Protein 3ADM (pdb70)

Sequence (154 aa):
PPGPPGPPGPPGSGPPGPPGPPGPPGPPGPPGPPGPPGSSGPPGPPGPPGPPGPGPPGPPGPPGSGPPGPPGPPGPPGPPGPPGPPGPPGSGPPGPPGPPGPPPPGGPPPPGGPPPPGGPPPPGGSSGGPPPPGGPPPPGGPPPPGGPPPGPPGPPGPPGPPGSGPPGPPGPPGPPG

Radius of gyration: 23.4 Å; Cα contacts (8 Å, |Δi|>4): 693; chains: 6; bounding box: 18×17×77 Å

Structure (mmCIF, N/CA/C/O backbone):
data_3ADM
#
_entry.id   3ADM
#
_cell.length_a   26.520
_cell.length_b   26.102
_cell.length_c   79.666
_cell.angle_alpha   90.00
_cell.angle_beta   91.57
_cell.angle_gamma   90.00
#
_symmetry.space_group_name_H-M   'P 1 21 1'
#
loop_
_entity.id
_entity.type
_entity.pdbx_description
1 polymer 'collagen-like peptide'
2 water water
#
loop_
_atom_site.group_PDB
_atom_site.id
_atom_site.type_symbol
_atom_site.label_atom_id
_atom_site.label_alt_id
_atom_site.label_comp_id
_atom_site.label_asym_id
_atom_site.label_entity_id
_atom_site.label_seq_id
_atom_site.pdbx_PDB_ins_code
_atom_site.Cartn_x
_atom_site.Cartn_y
_atom_site.Cartn_z
_atom_site.occupancy
_atom_site.B_iso_or_equi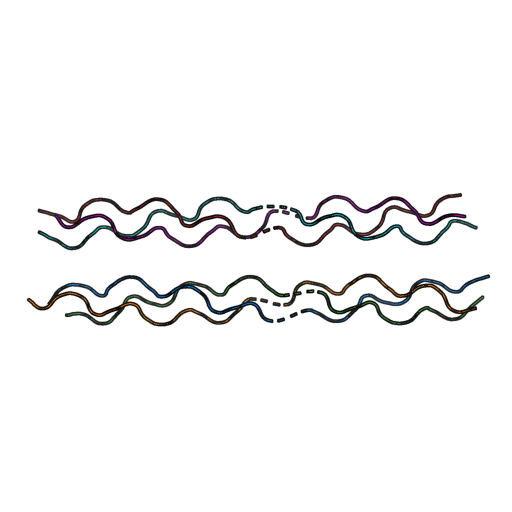v
_atom_site.auth_seq_id
_atom_site.auth_comp_id
_atom_site.auth_asym_id
_atom_site.auth_atom_id
_atom_site.pdbx_PDB_model_num
ATOM 1 N N . PRO A 1 1 ? 3.069 2.269 -37.532 1.00 45.60 1 PRO A N 1
ATOM 2 C CA . PRO A 1 1 ? 3.988 2.650 -36.447 1.00 44.31 1 PRO A CA 1
ATOM 3 C C . PRO A 1 1 ? 3.746 1.828 -35.194 1.00 38.99 1 PRO A C 1
ATOM 4 O O . PRO A 1 1 ? 2.578 1.409 -35.069 1.00 44.26 1 PRO A O 1
ATOM 8 N N . PRO A 1 2 ? 4.679 1.563 -34.283 1.00 33.16 2 PRO A N 1
ATOM 9 C CA . PRO A 1 2 ? 4.222 0.910 -33.032 1.00 28.69 2 PRO A CA 1
ATOM 10 C C . PRO A 1 2 ? 3.183 1.806 -32.357 1.00 24.26 2 PRO A C 1
ATOM 11 O O . PRO A 1 2 ? 3.215 3.030 -32.488 1.00 26.34 2 PRO A O 1
ATOM 15 N N . GLY A 1 3 ? 2.280 1.100 -31.665 1.00 20.53 3 GLY A N 1
ATOM 16 C CA . GLY A 1 3 ? 1.219 1.833 -30.986 1.00 17.75 3 GLY A CA 1
ATOM 17 C C . GLY A 1 3 ? 1.770 2.570 -29.801 1.00 15.03 3 GLY A C 1
ATOM 18 O O . GLY A 1 3 ? 2.952 2.505 -29.471 1.00 17.11 3 GLY A O 1
ATOM 19 N N . PRO A 1 4 ? 0.904 3.267 -29.124 1.00 14.96 4 PRO A N 1
ATOM 20 C CA . PRO A 1 4 ? 1.397 4.003 -27.950 1.00 14.56 4 PRO A CA 1
ATOM 21 C C . PRO A 1 4 ? 1.644 3.066 -26.798 1.00 12.09 4 PRO A C 1
ATOM 22 O O . PRO A 1 4 ? 1.184 1.937 -26.714 1.00 12.02 4 PRO A O 1
ATOM 26 N N . PRO A 1 5 ? 2.346 3.565 -25.811 1.00 11.98 5 PRO A N 1
ATOM 27 C CA . PRO A 1 5 ? 2.519 2.773 -24.584 1.00 10.59 5 PRO A CA 1
ATOM 28 C C . PRO A 1 5 ? 1.193 2.435 -23.969 1.00 8.65 5 PRO A C 1
ATOM 29 O O . PRO A 1 5 ? 0.188 3.148 -24.020 1.00 10.00 5 PRO A O 1
ATOM 33 N N . GLY A 1 6 ? 1.189 1.297 -23.283 1.00 9.68 6 GLY A N 1
ATOM 34 C CA . GLY A 1 6 ? 0.064 0.919 -22.472 1.00 10.32 6 GLY A CA 1
ATOM 35 C C . GLY A 1 6 ? -0.183 1.813 -21.274 1.00 10.00 6 GLY A C 1
ATOM 36 O O . GLY A 1 6 ? 0.607 2.690 -20.971 1.00 9.26 6 GLY A O 1
ATOM 37 N N . PRO A 1 7 ? -1.305 1.582 -20.595 1.00 10.93 7 PRO A N 1
ATOM 38 C CA . PRO A 1 7 ? -1.624 2.342 -19.391 1.00 12.64 7 PRO A CA 1
ATOM 39 C C . PRO A 1 7 ? -0.697 1.986 -18.228 1.00 12.37 7 PRO A C 1
ATOM 40 O O . PRO A 1 7 ? -0.085 0.921 -18.246 1.00 10.58 7 PRO A O 1
ATOM 44 N N . PRO A 1 8 ? -0.685 2.844 -17.218 1.00 14.26 8 PRO A N 1
ATOM 45 C CA . PRO A 1 8 ? 0.040 2.447 -16.014 1.00 12.44 8 PRO A CA 1
ATOM 46 C C . PRO A 1 8 ? -0.534 1.176 -15.404 1.00 11.74 8 PRO A C 1
ATOM 47 O O . PRO A 1 8 ? -1.715 0.838 -15.573 1.00 13.90 8 PRO A O 1
ATOM 51 N N . GLY A 1 9 ? 0.317 0.447 -14.711 1.00 10.79 9 GLY A N 1
ATOM 52 C CA . GLY A 1 9 ? -0.037 -0.750 -14.005 1.00 10.34 9 GLY A CA 1
ATOM 53 C C . GLY A 1 9 ? -0.937 -0.454 -12.818 1.00 9.65 9 GLY A C 1
ATOM 54 O O . GLY A 1 9 ? -1.201 0.676 -12.435 1.00 11.35 9 GLY A O 1
ATOM 55 N N . PRO A 1 10 ? -1.310 -1.524 -12.142 1.00 10.06 10 PRO A N 1
ATOM 56 C CA . PRO A 1 10 ? -2.143 -1.390 -10.955 1.00 10.63 10 PRO A CA 1
ATOM 57 C C . PRO A 1 10 ? -1.339 -0.919 -9.759 1.00 9.94 10 PRO A C 1
ATOM 58 O O . PRO A 1 10 ? -0.108 -0.995 -9.698 1.00 9.37 10 PRO A O 1
ATOM 62 N N . PRO A 1 11 ? -2.031 -0.418 -8.757 1.00 9.92 11 PRO A N 1
ATOM 63 C CA . PRO A 1 11 ? -1.389 -0.059 -7.487 1.00 10.09 11 PRO A CA 1
ATOM 64 C C . PRO A 1 11 ? -0.647 -1.245 -6.903 1.00 8.17 11 PRO A C 1
ATOM 65 O O . PRO A 1 11 ? -1.055 -2.387 -7.046 1.00 10.07 11 PRO A O 1
ATOM 69 N N . GLY A 1 12 ? 0.486 -0.976 -6.268 1.00 8.01 12 GLY A N 1
ATOM 70 C CA . GLY A 1 12 ? 1.242 -2.054 -5.610 1.00 8.53 12 GLY A CA 1
ATOM 71 C C . GLY A 1 12 ? 0.578 -2.618 -4.366 1.00 8.25 12 GLY A C 1
ATOM 72 O O . GLY A 1 12 ? -0.505 -2.168 -3.986 1.00 8.96 12 GLY A O 1
ATOM 81 N N . SER A 1 14 ? -0.234 -3.524 -0.386 1.00 9.30 14 SER A N 1
ATOM 82 C CA . SER A 1 14 ? -0.232 -2.745 0.840 1.00 9.91 14 SER A CA 1
ATOM 83 C C . SER A 1 14 ? 1.130 -2.886 1.523 1.00 9.32 14 SER A C 1
ATOM 84 O O . SER A 1 14 ? 1.820 -3.901 1.426 1.00 9.74 14 SER A O 1
ATOM 87 N N . GLY A 1 15 ? 1.495 -1.812 2.208 1.00 9.39 15 GLY A N 1
ATOM 88 C CA . GLY A 1 15 ? 2.719 -1.852 2.983 1.00 8.23 15 GLY A CA 1
ATOM 89 C C . GLY A 1 15 ? 2.623 -2.734 4.200 1.00 8.35 15 GLY A C 1
ATOM 90 O O . GLY A 1 15 ? 1.590 -3.308 4.535 1.00 8.92 15 GLY A O 1
ATOM 91 N N . PRO A 1 16 ? 3.777 -2.880 4.841 1.00 8.71 16 PRO A N 1
ATOM 92 C CA . PRO A 1 16 ? 3.889 -3.746 6.022 1.00 9.74 16 PRO A CA 1
ATOM 93 C C . PRO A 1 16 ? 3.312 -3.082 7.270 1.00 7.96 16 PRO A C 1
ATOM 94 O O . PRO A 1 16 ? 3.068 -1.855 7.311 1.00 8.80 16 PRO A O 1
ATOM 98 N N . PRO A 1 17 ? 3.025 -3.865 8.310 1.00 8.72 17 PRO A N 1
ATOM 99 C CA . PRO A 1 17 ? 2.568 -3.289 9.574 1.00 8.93 17 PRO A CA 1
ATOM 100 C C . PRO A 1 17 ? 3.563 -2.273 10.110 1.00 7.95 17 PRO A C 1
ATOM 101 O O . PRO A 1 17 ? 4.783 -2.354 9.973 1.00 8.58 17 PRO A O 1
ATOM 105 N N . GLY A 1 18 ? 2.991 -1.307 10.821 1.00 8.66 18 GLY A N 1
ATOM 106 C CA . GLY A 1 18 ? 3.764 -0.367 11.599 1.00 9.04 18 GLY A CA 1
ATOM 107 C C . GLY A 1 18 ? 4.434 -1.014 12.798 1.00 9.22 18 GLY A C 1
ATOM 108 O O . GLY A 1 18 ? 4.124 -2.129 13.125 1.00 8.66 18 GLY A O 1
ATOM 109 N N . PRO A 1 19 ? 5.291 -0.240 13.446 1.00 8.96 19 PRO A N 1
ATOM 110 C CA . PRO A 1 19 ? 5.984 -0.762 14.633 1.00 9.29 19 PRO A CA 1
ATOM 111 C C . PRO A 1 19 ? 5.042 -0.807 15.811 1.00 9.45 19 PRO A C 1
ATOM 112 O O . PRO A 1 19 ? 3.998 -0.148 15.823 1.00 9.17 19 PRO A O 1
ATOM 116 N N . PRO A 1 20 ? 5.376 -1.563 16.831 1.00 10.48 20 PRO A N 1
ATOM 117 C CA . PRO A 1 20 ? 4.567 -1.564 18.062 1.00 10.26 20 PRO A CA 1
ATOM 118 C C . PRO A 1 20 ? 4.564 -0.179 18.665 1.00 9.14 20 PRO A C 1
ATOM 119 O O . PRO A 1 20 ? 5.478 0.632 18.532 1.00 10.10 20 PRO A O 1
ATOM 123 N N . GLY A 1 21 ? 3.515 0.066 19.436 1.00 9.13 21 GLY A N 1
ATOM 124 C CA . GLY A 1 21 ? 3.477 1.239 20.286 1.00 9.24 21 GLY A CA 1
ATOM 125 C C . GLY A 1 21 ? 4.444 1.142 21.454 1.00 9.21 21 GLY A C 1
ATOM 126 O O . GLY A 1 21 ? 4.991 0.092 21.715 1.00 9.89 21 GLY A O 1
ATOM 127 N N . PRO A 1 22 ? 4.568 2.265 22.179 1.00 12.16 22 PRO A N 1
ATOM 128 C CA . PRO A 1 22 ? 5.444 2.300 23.357 1.00 12.86 22 PRO A CA 1
ATOM 129 C C . PRO A 1 22 ? 4.805 1.622 24.553 1.00 10.61 22 PRO A C 1
ATOM 130 O O . PRO A 1 22 ? 3.612 1.270 24.518 1.00 10.70 22 PRO A O 1
ATOM 134 N N . PRO A 1 23 ? 5.572 1.409 25.619 1.00 12.24 23 PRO A N 1
ATOM 135 C CA . PRO A 1 23 ? 4.968 0.790 26.790 1.00 12.62 23 PRO A CA 1
ATOM 136 C C . PRO A 1 23 ? 3.853 1.625 27.392 1.00 11.53 23 PRO A C 1
ATOM 137 O O . PRO A 1 23 ? 3.821 2.846 27.301 1.00 15.67 23 PRO A O 1
ATOM 141 N N . GLY A 1 24 ? 2.895 0.929 28.025 1.00 11.94 24 GLY A N 1
ATOM 142 C CA . GLY A 1 24 ? 1.836 1.574 28.795 1.00 13.47 24 GLY A CA 1
ATOM 143 C C . GLY A 1 24 ? 2.421 2.263 29.986 1.00 16.58 24 GLY A C 1
ATOM 144 O O . GLY A 1 24 ? 3.571 2.107 30.365 1.00 15.19 24 GLY A O 1
ATOM 145 N N . PRO A 1 25 ? 1.582 3.049 30.659 1.00 21.03 25 PRO A N 1
ATOM 146 C CA . PRO A 1 25 ? 2.044 3.727 31.864 1.00 22.98 25 PRO A CA 1
ATOM 147 C C . PRO A 1 25 ? 2.198 2.784 33.056 1.00 21.13 25 PRO A C 1
ATOM 148 O O . PRO A 1 25 ? 1.531 1.757 33.087 1.00 18.77 25 PRO A O 1
ATOM 152 N N . PRO A 1 26 ? 3.043 3.124 34.018 1.00 25.65 26 PRO A N 1
ATOM 153 C CA . PRO A 1 26 ? 3.218 2.300 35.219 1.00 23.61 26 PRO A CA 1
ATOM 154 C C . PRO A 1 26 ? 1.968 2.087 36.055 1.00 26.06 26 PRO A C 1
ATOM 155 O O . PRO A 1 26 ? 1.082 2.927 36.002 1.00 30.58 26 PRO A O 1
ATOM 159 N N . GLY A 1 27 ? 1.933 0.973 36.784 1.00 29.29 27 GLY A N 1
ATOM 160 C CA . GLY A 1 27 ? 0.903 0.735 37.787 1.00 33.66 27 GLY A CA 1
ATOM 161 C C . GLY A 1 27 ? 1.248 1.515 39.054 1.00 40.74 27 GLY A C 1
ATOM 162 O O . GLY A 1 27 ? 2.119 2.396 38.977 1.00 53.95 27 GLY A O 1
ATOM 164 N N . PRO B 1 1 ? 2.563 -2.823 -34.952 1.00 27.73 1 PRO B N 1
ATOM 165 C CA . PRO B 1 1 ? 2.716 -3.581 -33.720 1.00 26.64 1 PRO B CA 1
ATOM 166 C C . PRO B 1 1 ? 2.243 -2.831 -32.486 1.00 21.66 1 PRO B C 1
ATOM 167 O O . PRO B 1 1 ? 2.220 -1.587 -32.443 1.00 22.27 1 PRO B O 1
ATOM 171 N N . PRO B 1 2 ? 1.849 -3.573 -31.448 1.00 27.13 2 PRO B N 1
ATOM 172 C CA . PRO B 1 2 ? 1.596 -2.966 -30.155 1.00 21.70 2 PRO B CA 1
ATOM 173 C C . PRO B 1 2 ? 2.790 -2.182 -29.604 1.00 17.33 2 PRO B C 1
ATOM 174 O O . PRO B 1 2 ? 3.980 -2.433 -29.797 1.00 20.70 2 PRO B O 1
ATOM 178 N N . GLY B 1 3 ? 2.381 -1.136 -28.887 1.00 15.88 3 GLY B N 1
ATOM 179 C CA . GLY B 1 3 ? 3.282 -0.260 -28.183 1.00 14.39 3 GLY B CA 1
ATOM 180 C C . GLY B 1 3 ? 3.924 -0.998 -27.037 1.00 13.48 3 GLY B C 1
ATOM 181 O O . GLY B 1 3 ? 3.619 -2.147 -26.691 1.00 14.66 3 GLY B O 1
ATOM 182 N N . PRO B 1 4 ? 4.861 -0.300 -26.391 1.00 11.95 4 PRO B N 1
ATOM 183 C CA . PRO B 1 4 ? 5.500 -0.922 -25.218 1.00 11.44 4 PRO B CA 1
ATOM 184 C C . PRO B 1 4 ? 4.558 -1.003 -24.028 1.00 10.75 4 PRO B C 1
ATOM 185 O O . PRO B 1 4 ? 3.526 -0.311 -23.976 1.00 10.51 4 PRO B O 1
ATOM 189 N N . PRO B 1 5 ? 4.863 -1.794 -23.000 1.00 12.27 5 PRO B N 1
ATOM 190 C CA . PRO B 1 5 ? 4.063 -1.780 -21.767 1.00 11.09 5 PRO B CA 1
ATOM 191 C C . PRO B 1 5 ? 4.089 -0.377 -21.152 1.00 9.21 5 PRO B C 1
ATOM 192 O O . PRO B 1 5 ? 5.004 0.402 -21.303 1.00 10.43 5 PRO B O 1
ATOM 196 N N . GLY B 1 6 ? 3.000 -0.049 -20.415 1.00 10.35 6 GLY B N 1
ATOM 197 C CA . GLY B 1 6 ? 2.961 1.126 -19.623 1.00 10.26 6 GLY B CA 1
ATOM 198 C C . GLY B 1 6 ? 3.939 1.068 -18.462 1.00 9.06 6 GLY B C 1
ATOM 199 O O . GLY B 1 6 ? 4.571 0.081 -18.171 1.00 8.87 6 GLY B O 1
ATOM 200 N N . PRO B 1 7 ? 4.050 2.180 -17.736 1.00 10.46 7 PRO B N 1
ATOM 201 C CA . PRO B 1 7 ? 4.935 2.266 -16.559 1.00 11.05 7 PRO B CA 1
ATOM 202 C C . PRO B 1 7 ? 4.260 1.588 -15.381 1.00 9.22 7 PRO B C 1
ATOM 203 O O . PRO B 1 7 ? 3.081 1.235 -15.390 1.00 9.78 7 PRO B O 1
ATOM 207 N N . PRO B 1 8 ? 5.030 1.410 -14.320 1.00 10.55 8 PRO B N 1
ATOM 208 C CA . PRO B 1 8 ? 4.487 0.816 -13.080 1.00 9.78 8 PRO B CA 1
ATOM 209 C C . PRO B 1 8 ? 3.355 1.647 -12.494 1.00 10.11 8 PRO B C 1
ATOM 210 O O . PRO B 1 8 ? 3.286 2.839 -12.669 1.00 12.42 8 PRO B O 1
ATOM 214 N N . GLY B 1 9 ? 2.459 0.927 -11.824 1.00 9.62 9 GLY B N 1
ATOM 215 C CA . GLY B 1 9 ? 1.397 1.606 -11.121 1.00 9.70 9 GLY B CA 1
ATOM 216 C C . GLY B 1 9 ? 1.911 2.410 -9.942 1.00 9.76 9 GLY B C 1
ATOM 217 O O . GLY B 1 9 ? 3.114 2.402 -9.646 1.00 9.76 9 GLY B O 1
ATOM 218 N N . PRO B 1 10 ? 0.999 3.107 -9.254 1.00 10.12 10 PRO B N 1
ATOM 219 C CA . PRO B 1 10 ? 1.410 3.857 -8.078 1.00 10.61 10 PRO B CA 1
ATOM 220 C C . PRO B 1 10 ? 1.709 2.947 -6.891 1.00 9.33 10 PRO B C 1
ATOM 221 O O . PRO B 1 10 ? 1.364 1.772 -6.872 1.00 9.20 10 PRO B O 1
ATOM 225 N N . PRO B 1 11 ? 2.363 3.487 -5.882 1.00 10.54 11 PRO B N 1
ATOM 226 C CA . PRO B 1 11 ? 2.534 2.685 -4.656 1.00 10.33 11 PRO B CA 1
ATOM 227 C C . PRO B 1 11 ? 1.215 2.280 -4.061 1.00 9.20 11 PRO B C 1
ATOM 228 O O . PRO B 1 11 ? 0.202 2.954 -4.164 1.00 9.85 11 PRO B O 1
ATOM 232 N N . GLY B 1 12 ? 1.255 1.139 -3.401 1.00 9.15 12 GLY B N 1
ATOM 233 C CA . GLY B 1 12 ? 0.066 0.623 -2.753 1.00 9.30 12 GLY B CA 1
ATOM 234 C C . GLY B 1 12 ? -0.321 1.381 -1.505 1.00 8.76 12 GLY B C 1
ATOM 235 O O . GLY B 1 12 ? 0.347 2.329 -1.081 1.00 10.22 12 GLY B O 1
ATOM 244 N N A SER B 1 14 ? -0.904 2.313 2.431 0.48 12.11 14 SER B N 1
ATOM 245 N N B SER B 1 14 ? -0.828 2.318 2.416 0.52 12.11 14 SER B N 1
ATOM 246 C CA A SER B 1 14 ? -0.058 2.177 3.619 0.48 12.29 14 SER B CA 1
ATOM 247 C CA B SER B 1 14 ? -0.133 2.084 3.680 0.52 12.29 14 SER B CA 1
ATOM 248 C C A SER B 1 14 ? -0.441 0.915 4.381 0.48 11.64 14 SER B C 1
ATOM 249 C C B SER B 1 14 ? -0.541 0.795 4.373 0.52 11.64 14 SER B C 1
ATOM 250 O O A SER B 1 14 ? -1.608 0.494 4.309 0.48 12.96 14 SER B O 1
ATOM 251 O O B SER B 1 14 ? -1.694 0.348 4.239 0.52 12.96 14 SER B O 1
ATOM 256 N N . GLY B 1 15 ? 0.514 0.303 5.078 1.00 11.48 15 GLY B N 1
ATOM 257 C CA . GLY B 1 15 ? 0.185 -0.884 5.843 1.00 10.86 15 GLY B CA 1
ATOM 258 C C . GLY B 1 15 ? -0.689 -0.633 7.066 1.00 9.70 15 GLY B C 1
ATOM 259 O O . GLY B 1 15 ? -0.995 0.493 7.415 1.00 10.41 15 GLY B O 1
ATOM 260 N N . PRO B 1 16 ? -1.045 -1.711 7.747 1.00 9.61 16 PRO B N 1
ATOM 261 C CA . PRO B 1 16 ? -1.865 -1.610 8.954 1.00 10.11 16 PRO B CA 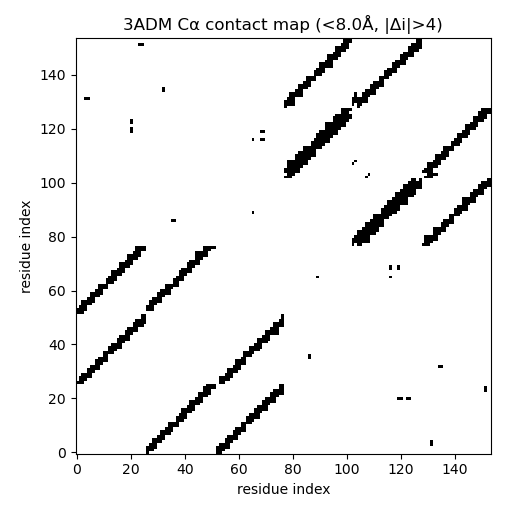1
ATOM 262 C C . PRO B 1 16 ? -1.097 -1.073 10.138 1.00 8.40 16 PRO B C 1
ATOM 263 O O . PRO B 1 16 ? 0.135 -1.117 10.123 1.00 8.57 16 PRO B O 1
ATOM 267 N N . PRO B 1 17 ? -1.796 -0.537 11.107 1.00 9.17 17 PRO B N 1
ATOM 268 C CA . PRO B 1 17 ? -1.117 -0.105 12.329 1.00 9.18 17 PRO B CA 1
ATOM 269 C C . PRO B 1 17 ? -0.386 -1.245 13.024 1.00 8.59 17 PRO B C 1
ATOM 270 O O . PRO B 1 17 ? -0.823 -2.391 12.916 1.00 9.54 17 PRO B O 1
ATOM 274 N N . GLY B 1 18 ? 0.733 -0.924 13.677 1.00 8.43 18 GLY B N 1
ATOM 275 C CA . GLY B 1 18 ? 1.393 -1.860 14.538 1.00 8.92 18 GLY B CA 1
ATOM 276 C C . GLY B 1 18 ? 0.521 -2.292 15.728 1.00 8.15 18 GLY B C 1
ATOM 277 O O . GLY B 1 18 ? -0.527 -1.710 15.996 1.00 8.74 18 GLY B O 1
ATOM 278 N N . PRO B 1 19 ? 0.986 -3.293 16.458 1.00 9.18 19 PRO B N 1
ATOM 279 C CA . PRO B 1 19 ? 0.272 -3.742 17.654 1.00 9.36 19 PRO B CA 1
ATOM 280 C C . PRO B 1 19 ? 0.488 -2.825 18.850 1.00 8.34 19 PRO B C 1
ATOM 281 O O . PRO B 1 19 ? 1.448 -2.032 18.841 1.00 9.47 19 PRO B O 1
ATOM 285 N N . PRO B 1 20 ? -0.310 -2.928 19.881 1.00 10.38 20 PRO B N 1
ATOM 286 C CA . PRO B 1 20 ? -0.095 -2.205 21.116 1.00 9.41 20 PRO B CA 1
ATOM 287 C C . PRO B 1 20 ? 1.289 -2.532 21.655 1.00 10.04 20 PRO B C 1
ATOM 288 O O . PRO B 1 20 ? 1.841 -3.626 21.529 1.00 10.62 20 PRO B O 1
ATOM 292 N N . GLY B 1 21 ? 1.839 -1.543 22.367 1.00 9.13 21 GLY B N 1
ATOM 293 C CA . GLY B 1 21 ? 3.047 -1.727 23.114 1.00 9.82 21 GLY B CA 1
ATOM 294 C C . GLY B 1 21 ? 2.921 -2.698 24.276 1.00 10.05 21 GLY B C 1
ATOM 295 O O . GLY B 1 21 ? 1.842 -3.187 24.579 1.00 11.81 21 GLY B O 1
ATOM 296 N N . PRO B 1 22 ? 4.025 -2.950 24.954 1.00 12.01 22 PRO B N 1
ATOM 297 C CA . PRO B 1 22 ? 3.964 -3.812 26.143 1.00 13.01 22 PRO B CA 1
ATOM 298 C C . PRO B 1 22 ? 3.334 -3.097 27.319 1.00 12.61 22 PRO B C 1
ATOM 299 O O . PRO B 1 22 ? 3.204 -1.879 27.342 1.00 11.67 22 PRO B O 1
ATOM 303 N N . PRO B 1 23 ? 2.904 -3.877 28.321 1.00 16.77 23 PRO B N 1
ATOM 304 C CA . PRO B 1 23 ? 2.377 -3.271 29.557 1.00 15.01 23 PRO B CA 1
ATOM 305 C C . PRO B 1 23 ? 3.413 -2.365 30.213 1.00 14.43 23 PRO B C 1
ATOM 306 O O . PRO B 1 23 ? 4.618 -2.532 30.130 1.00 16.30 23 PRO B O 1
ATOM 310 N N . GLY B 1 24 ? 2.936 -1.351 30.898 1.00 14.11 24 GLY B N 1
ATOM 311 C CA . GLY B 1 24 ? 3.792 -0.603 31.807 1.00 18.19 24 GLY B CA 1
ATOM 312 C C . GLY B 1 24 ? 4.130 -1.505 32.989 1.00 19.44 24 GLY B C 1
ATOM 313 O O . GLY B 1 24 ? 3.543 -2.564 33.206 1.00 22.97 24 GLY B O 1
ATOM 314 N N . PRO B 1 25 ? 5.129 -1.076 33.773 1.00 26.08 25 PRO B N 1
ATOM 315 C CA . PRO B 1 25 ? 5.553 -1.870 34.905 1.00 29.78 25 PRO B CA 1
ATOM 316 C C . PRO B 1 25 ? 4.526 -1.891 36.029 1.00 29.69 25 PRO B C 1
ATOM 317 O O . PRO B 1 25 ? 3.793 -0.905 36.136 1.00 24.56 25 PRO B O 1
ATOM 321 N N . PRO B 1 26 ? 4.462 -2.918 36.861 1.00 33.97 26 PRO B N 1
ATOM 322 C CA . PRO B 1 26 ? 3.499 -2.857 37.968 1.00 34.58 26 PRO B CA 1
ATOM 323 C C . PRO B 1 26 ? 3.902 -1.776 38.968 1.00 39.10 26 PRO B C 1
ATOM 324 O O . PRO B 1 26 ? 5.050 -1.320 38.965 1.00 36.74 26 PRO B O 1
ATOM 328 N N . GLY B 1 27 ? 2.929 -1.391 39.799 1.00 41.41 27 GLY B N 1
ATOM 329 C CA . GLY B 1 27 ? 3.214 -0.430 40.843 1.00 45.68 27 GLY B CA 1
ATOM 330 C C . GLY B 1 27 ? 3.861 -1.126 42.031 1.00 48.68 27 GLY B C 1
ATOM 331 O O . GLY B 1 27 ? 4.297 -0.489 42.989 1.00 60.99 27 GLY B O 1
ATOM 332 N N . PRO C 1 2 ? -1.669 2.982 -37.423 1.00 43.25 2 PRO C N 1
ATOM 333 C CA . PRO C 1 2 ? -1.491 3.156 -35.980 1.00 38.83 2 PRO C CA 1
ATOM 334 C C . PRO C 1 2 ? -1.629 1.808 -35.287 1.00 32.65 2 PRO C C 1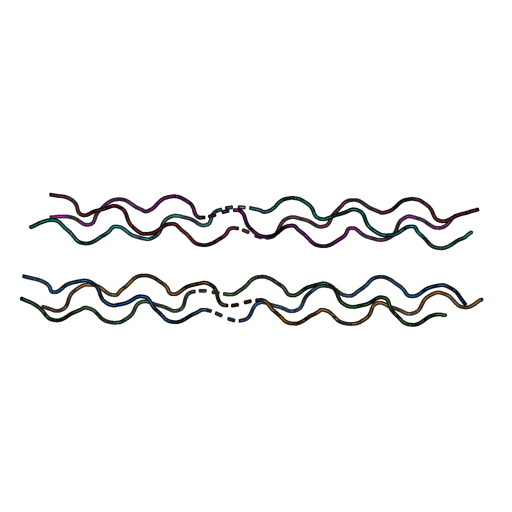
ATOM 335 O O . PRO C 1 2 ? -2.543 0.994 -35.435 1.00 43.82 2 PRO C O 1
ATOM 339 N N . GLY C 1 3 ? -0.618 1.532 -34.456 1.00 31.46 3 GLY C N 1
ATOM 340 C CA . GLY C 1 3 ? -0.536 0.241 -33.822 1.00 27.38 3 GLY C CA 1
ATOM 341 C C . GLY C 1 3 ? -1.408 0.219 -32.586 1.00 24.22 3 GLY C C 1
ATOM 342 O O . GLY C 1 3 ? -1.796 1.279 -32.097 1.00 27.13 3 GLY C O 1
ATOM 343 N N . PRO C 1 4 ? -1.672 -0.964 -32.056 1.00 25.91 4 PRO C N 1
ATOM 344 C CA . PRO C 1 4 ? -2.477 -1.024 -30.842 1.00 24.61 4 PRO C CA 1
ATOM 345 C C . PRO C 1 4 ? -1.668 -0.577 -29.633 1.00 18.41 4 PRO C C 1
ATOM 346 O O . PRO C 1 4 ? -0.439 -0.637 -29.658 1.00 18.71 4 PRO C O 1
ATOM 350 N N . PRO C 1 5 ? -2.370 -0.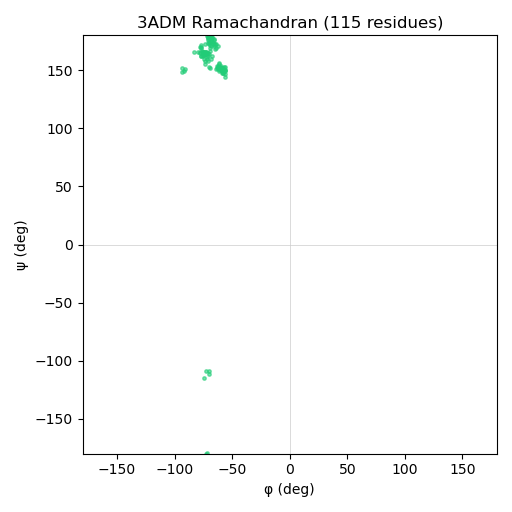188 -28.576 1.00 17.55 5 PRO C N 1
ATOM 351 C CA . PRO C 1 5 ? -1.637 0.173 -27.344 1.00 14.59 5 PRO C CA 1
ATOM 352 C C . PRO C 1 5 ? -0.909 -1.039 -26.785 1.00 11.76 5 PRO C C 1
ATOM 353 O O . PRO C 1 5 ? -1.297 -2.202 -26.955 1.00 13.81 5 PRO C O 1
ATOM 357 N N . GLY C 1 6 ? 0.192 -0.793 -26.100 1.00 10.77 6 GLY C N 1
ATOM 358 C CA . GLY C 1 6 ? 0.862 -1.771 -25.276 1.00 11.17 6 GLY C CA 1
ATOM 359 C C . GLY C 1 6 ? 0.033 -2.235 -24.098 1.00 11.94 6 GLY C C 1
ATOM 360 O O . GLY C 1 6 ? -1.026 -1.670 -23.841 1.00 11.16 6 GLY C O 1
ATOM 361 N N . PRO C 1 7 ? 0.483 -3.279 -23.429 1.00 11.27 7 PRO C N 1
ATOM 362 C CA . PRO C 1 7 ? -0.259 -3.765 -22.266 1.00 11.59 7 PRO C CA 1
ATOM 363 C C . PRO C 1 7 ? -0.053 -2.864 -21.066 1.00 9.88 7 PRO C C 1
ATOM 364 O O . PRO C 1 7 ? 0.872 -2.054 -21.051 1.00 10.38 7 PRO C O 1
ATOM 368 N N . PRO C 1 8 ? -0.887 -3.019 -20.053 1.00 11.02 8 PRO C N 1
ATOM 369 C CA . PRO C 1 8 ? -0.679 -2.254 -18.794 1.00 10.48 8 PRO C CA 1
ATOM 370 C C . PRO C 1 8 ? 0.692 -2.571 -18.243 1.00 9.17 8 PRO C C 1
ATOM 371 O O . PRO C 1 8 ? 1.239 -3.658 -18.365 1.00 10.56 8 PRO C O 1
ATOM 375 N N . GLY C 1 9 ? 1.198 -1.579 -17.526 1.00 9.89 9 GLY C N 1
ATOM 376 C CA . GLY C 1 9 ? 2.446 -1.739 -16.833 1.00 8.82 9 GLY C CA 1
ATOM 377 C C . GLY C 1 9 ? 2.362 -2.662 -15.636 1.00 8.94 9 GLY C C 1
ATOM 378 O O . GLY C 1 9 ? 1.330 -3.191 -15.307 1.00 10.26 9 GLY C O 1
ATOM 379 N N . PRO C 1 10 ? 3.523 -2.863 -15.008 1.00 9.03 10 PRO C N 1
ATOM 380 C CA . PRO C 1 10 ? 3.573 -3.756 -13.873 1.00 10.30 10 PRO C CA 1
ATOM 381 C C . PRO C 1 10 ? 2.992 -3.136 -12.607 1.00 9.30 10 PRO C C 1
ATOM 382 O O . PRO C 1 10 ? 2.797 -1.904 -12.554 1.00 9.57 10 PRO C O 1
ATOM 386 N N . PRO C 1 11 ? 2.728 -3.937 -11.583 1.00 10.49 11 PRO C N 1
ATOM 387 C CA . PRO C 1 11 ? 2.296 -3.369 -10.301 1.00 9.88 11 PRO C CA 1
ATOM 388 C C . PRO C 1 11 ? 3.342 -2.380 -9.772 1.00 8.61 11 PRO C C 1
ATOM 389 O O . PRO C 1 11 ? 4.547 -2.503 -9.945 1.00 9.65 11 PRO C O 1
ATOM 393 N N . GLY C 1 12 ? 2.809 -1.365 -9.073 1.00 9.29 12 GLY C N 1
ATOM 394 C CA . GLY C 1 12 ? 3.669 -0.401 -8.412 1.00 9.55 12 GLY C CA 1
ATOM 395 C C . GLY C 1 12 ? 4.360 -0.970 -7.172 1.00 7.90 12 GLY C C 1
ATOM 396 O O . GLY C 1 12 ? 4.173 -2.096 -6.804 1.00 9.58 12 GLY C O 1
ATOM 405 N N . SER C 1 14 ? 5.228 -1.570 -3.216 1.00 8.79 14 SER C N 1
ATOM 406 C CA . SER C 1 14 ? 4.461 -1.674 -1.973 1.00 8.82 14 SER C CA 1
ATOM 407 C C . SER C 1 14 ? 4.334 -0.308 -1.340 1.00 9.15 14 SER C C 1
ATOM 408 O O . SER C 1 14 ? 5.222 0.539 -1.450 1.00 9.89 14 SER C O 1
ATOM 411 N N . GLY C 1 15 ? 3.251 -0.112 -0.607 1.00 8.50 15 GLY C N 1
ATOM 412 C CA . GLY C 1 15 ? 3.079 1.105 0.152 1.00 9.66 15 GLY C CA 1
ATOM 413 C C . GLY C 1 15 ? 3.982 1.131 1.361 1.00 9.53 15 GLY C C 1
ATOM 414 O O . GLY C 1 15 ? 4.702 0.203 1.706 1.00 8.79 15 GLY C O 1
ATOM 415 N N . PRO C 1 16 ? 3.977 2.284 2.010 1.00 10.93 16 PRO C N 1
ATOM 416 C CA . PRO C 1 16 ? 4.823 2.509 3.175 1.00 10.91 16 PRO C CA 1
ATOM 417 C C . PRO C 1 16 ? 4.305 1.729 4.382 1.00 10.18 16 PRO C C 1
ATOM 418 O O . PRO C 1 16 ? 3.162 1.279 4.406 1.00 10.26 16 PRO C O 1
ATOM 422 N N . PRO C 1 17 ? 5.083 1.563 5.408 1.00 12.25 17 PRO C N 1
ATOM 423 C CA . PRO C 1 17 ? 4.606 0.931 6.654 1.00 11.92 17 PRO C CA 1
ATOM 424 C C . PRO C 1 17 ? 3.456 1.703 7.262 1.00 11.68 17 PRO C C 1
ATOM 425 O O . PRO C 1 17 ? 3.325 2.905 7.102 1.00 14.82 17 PRO C O 1
ATOM 429 N N . GLY C 1 18 ? 2.595 0.986 7.987 1.00 9.92 18 GLY C N 1
ATOM 430 C CA . GLY C 1 18 ? 1.556 1.619 8.755 1.00 10.77 18 GLY C CA 1
ATOM 431 C C . GLY C 1 18 ? 2.104 2.396 9.908 1.00 9.69 18 GLY C C 1
ATOM 432 O O . GLY C 1 18 ? 3.306 2.369 10.208 1.00 9.92 18 GLY C O 1
ATOM 433 N N . PRO C 1 19 ? 1.217 3.085 10.605 1.00 10.09 19 PRO C N 1
ATOM 434 C CA . PRO C 1 19 ? 1.579 3.890 11.773 1.00 11.04 19 PRO C CA 1
ATOM 435 C C . PRO C 1 19 ? 1.895 3.006 12.938 1.00 9.00 19 PRO C C 1
ATOM 436 O O . PRO C 1 19 ? 1.537 1.814 12.982 1.00 8.62 19 PRO C O 1
ATOM 440 N N . PRO C 1 20 ? 2.553 3.567 13.945 1.00 9.83 20 PRO C N 1
ATOM 441 C CA . PRO C 1 20 ? 2.818 2.798 15.169 1.00 10.01 20 PRO C CA 1
ATOM 442 C C . PRO C 1 20 ? 1.496 2.405 15.819 1.00 8.42 20 PRO C C 1
ATOM 443 O O . PRO C 1 20 ? 0.453 3.064 15.703 1.00 9.49 20 PRO C O 1
ATOM 447 N N . GLY C 1 21 ? 1.543 1.287 16.560 1.00 8.31 21 GLY C N 1
ATOM 448 C CA . GLY C 1 21 ? 0.470 0.902 17.407 1.00 8.94 21 GLY C CA 1
ATOM 449 C C . GLY C 1 21 ? 0.283 1.856 18.567 1.00 9.48 21 GLY C C 1
ATOM 450 O O . GLY C 1 21 ? 1.092 2.738 18.847 1.00 9.47 21 GLY C O 1
ATOM 451 N N . PRO C 1 22 ? -0.800 1.631 19.294 1.00 10.47 22 PRO C N 1
ATOM 452 C CA . PRO C 1 22 ? -1.079 2.439 20.487 1.00 11.99 22 PRO C CA 1
ATOM 453 C C . PRO C 1 22 ? -0.175 2.070 21.646 1.00 10.62 22 PRO C C 1
ATOM 454 O O . PRO C 1 22 ? 0.442 0.981 21.655 1.00 9.89 22 PRO C O 1
ATOM 458 N N . PRO C 1 23 ? -0.082 2.901 22.675 1.00 11.40 23 PRO C N 1
ATOM 459 C CA . PRO C 1 23 ? 0.629 2.496 23.900 1.00 12.09 23 PRO C CA 1
ATOM 460 C C . PRO C 1 23 ? -0.002 1.216 24.474 1.00 11.12 23 PRO C C 1
ATOM 461 O O . PRO C 1 23 ? -1.186 0.907 24.280 1.00 12.87 23 PRO C O 1
ATOM 465 N N . GLY C 1 24 ? 0.838 0.462 25.148 1.00 11.04 24 GLY C N 1
ATOM 466 C CA . GLY C 1 24 ? 0.322 -0.735 25.780 1.00 12.93 24 GLY C CA 1
ATOM 467 C C . GLY C 1 24 ? -0.542 -0.409 26.972 1.00 14.46 24 GLY C C 1
ATOM 468 O O . GLY C 1 24 ? -0.754 0.737 27.339 1.00 15.87 24 GLY C O 1
ATOM 469 N N . PRO C 1 25 ? -1.026 -1.490 27.603 1.00 16.42 25 PRO C N 1
ATOM 470 C CA . PRO C 1 25 ? -1.899 -1.365 28.759 1.00 19.30 25 PRO C CA 1
ATOM 471 C C . PRO C 1 25 ? -1.130 -0.872 29.979 1.00 18.74 25 PRO C C 1
ATOM 472 O O . PRO C 1 25 ? 0.073 -1.009 30.079 1.00 16.85 25 PRO C O 1
ATOM 476 N N . PRO C 1 26 ? -1.815 -0.287 30.948 1.00 23.30 26 PRO C N 1
ATOM 477 C CA . PRO C 1 26 ? -1.134 0.203 32.150 1.00 21.47 26 PRO C CA 1
ATOM 478 C C . PRO C 1 26 ? -0.655 -1.008 32.925 1.00 21.25 26 PRO C C 1
ATOM 479 O O . PRO C 1 26 ? -1.284 -2.063 32.838 1.00 21.91 26 PRO C O 1
ATOM 483 N N . GLY C 1 27 ? 0.411 -0.824 33.674 1.00 20.64 27 GLY C N 1
ATOM 484 C CA . GLY C 1 27 ? 0.785 -1.867 34.623 1.00 25.17 27 GLY C CA 1
ATOM 485 C C . GLY C 1 27 ? -0.341 -1.978 35.657 1.00 27.80 27 GLY C C 1
ATOM 486 O O . GLY C 1 27 ? -1.323 -1.221 35.634 1.00 42.61 27 GLY C O 1
ATOM 488 N N . PRO D 1 1 ? 12.646 12.202 -33.132 1.00 30.94 1 PRO D N 1
ATOM 489 C CA . PRO D 1 1 ? 13.594 12.528 -32.051 1.00 26.26 1 PRO D CA 1
ATOM 490 C C . PRO D 1 1 ? 13.309 11.710 -30.807 1.00 23.26 1 PRO D C 1
ATOM 491 O O . PRO D 1 1 ? 12.356 10.971 -30.787 1.00 19.21 1 PRO D O 1
ATOM 495 N N . PRO D 1 2 ? 14.121 11.844 -29.778 1.00 21.95 2 PRO D N 1
ATOM 496 C CA . PRO D 1 2 ? 13.810 11.129 -28.549 1.00 19.88 2 PRO D CA 1
ATOM 497 C C . PRO D 1 2 ? 12.445 11.553 -28.012 1.00 17.13 2 PRO D C 1
ATOM 498 O O . PRO D 1 2 ? 11.940 12.665 -28.133 1.00 20.37 2 PRO D O 1
ATOM 502 N N . GLY D 1 3 ? 11.849 10.576 -27.321 1.00 13.60 3 GLY D N 1
ATOM 503 C CA . GLY D 1 3 ? 10.628 10.858 -26.651 1.00 13.54 3 GLY D CA 1
ATOM 504 C C . GLY D 1 3 ? 10.754 11.743 -25.442 1.00 12.41 3 GLY D C 1
ATOM 505 O O . GLY D 1 3 ? 11.831 12.166 -25.029 1.00 14.23 3 GLY D O 1
ATOM 506 N N . PRO D 1 4 ? 9.639 12.042 -24.800 1.00 12.07 4 PRO D N 1
ATOM 507 C CA . PRO D 1 4 ? 9.664 12.889 -23.619 1.00 12.30 4 PRO D CA 1
ATOM 508 C C . PRO D 1 4 ? 10.214 12.177 -22.402 1.00 10.92 4 PRO D C 1
ATOM 509 O O . PRO D 1 4 ? 10.307 10.949 -22.352 1.00 9.97 4 PRO D O 1
ATOM 513 N N . PRO D 1 5 ? 10.592 12.921 -21.372 1.00 11.33 5 PRO D N 1
ATOM 514 C CA . PRO D 1 5 ? 11.045 12.285 -20.123 1.00 10.93 5 PRO D CA 1
ATOM 515 C C . PRO D 1 5 ? 9.977 11.375 -19.540 1.00 9.81 5 PRO D C 1
ATOM 516 O O . PRO D 1 5 ? 8.779 11.627 -19.689 1.00 11.81 5 PRO D O 1
ATOM 520 N N . GLY D 1 6 ? 10.414 10.310 -18.893 1.00 9.09 6 GLY D N 1
ATOM 521 C CA . GLY D 1 6 ? 9.468 9.477 -18.176 1.00 9.75 6 GLY D CA 1
ATOM 522 C C . GLY D 1 6 ? 8.859 10.165 -16.970 1.00 8.48 6 GLY D C 1
ATOM 523 O O . GLY D 1 6 ? 9.199 11.284 -16.611 1.00 9.57 6 GLY D O 1
ATOM 524 N N . PRO D 1 7 ? 7.965 9.429 -16.319 1.00 9.76 7 PRO D N 1
ATOM 525 C CA . PRO D 1 7 ? 7.291 9.979 -15.140 1.00 11.11 7 PRO D CA 1
ATOM 526 C C . PRO D 1 7 ? 8.242 10.073 -13.961 1.00 9.73 7 PRO D C 1
ATOM 527 O O . PRO D 1 7 ? 9.276 9.398 -13.948 1.00 9.51 7 PRO D O 1
ATOM 531 N N . PRO D 1 8 ? 7.942 10.874 -12.938 1.00 10.41 8 PRO D N 1
ATOM 532 C CA . PRO D 1 8 ? 8.758 10.865 -11.711 1.00 11.51 8 PRO D CA 1
ATOM 533 C C . PRO D 1 8 ? 8.742 9.479 -11.101 1.00 10.72 8 PRO D C 1
ATOM 534 O O . PRO D 1 8 ? 7.829 8.681 -11.259 1.00 11.67 8 PRO D O 1
ATOM 538 N N . GLY D 1 9 ? 9.840 9.177 -10.394 1.00 9.57 9 GLY D N 1
ATOM 539 C CA . GLY D 1 9 ? 9.948 7.922 -9.661 1.00 9.09 9 GLY D CA 1
ATOM 540 C C . GLY D 1 9 ? 8.994 7.943 -8.474 1.00 9.37 9 GLY D C 1
ATOM 541 O O . GLY D 1 9 ? 8.336 8.916 -8.142 1.00 9.20 9 GLY D O 1
ATOM 542 N N . PRO D 1 10 ? 8.918 6.790 -7.796 1.00 10.38 10 PRO D N 1
ATOM 543 C CA . PRO D 1 10 ? 8.050 6.706 -6.632 1.00 11.39 10 PRO D CA 1
ATOM 544 C C . PRO D 1 10 ? 8.671 7.380 -5.401 1.00 10.49 10 PRO D C 1
ATOM 545 O O . PRO D 1 10 ? 9.866 7.754 -5.401 1.00 9.99 10 PRO D O 1
ATOM 549 N N . PRO D 1 11 ? 7.892 7.498 -4.365 1.00 11.14 11 PRO D N 1
ATOM 550 C CA . PRO D 1 11 ? 8.468 8.096 -3.142 1.00 11.26 11 PRO D CA 1
ATOM 551 C C . PRO D 1 11 ? 9.615 7.251 -2.605 1.00 9.90 11 PRO D C 1
ATOM 552 O O . PRO D 1 11 ? 9.690 6.046 -2.767 1.00 12.74 11 PRO D O 1
ATOM 556 N N . GLY D 1 12 ? 10.524 7.918 -1.895 1.00 9.76 12 GLY D N 1
ATOM 557 C CA . GLY D 1 12 ? 11.641 7.249 -1.247 1.00 10.03 12 GLY D CA 1
ATOM 558 C C . GLY D 1 12 ? 11.239 6.484 -0.005 1.00 9.16 12 GLY D C 1
ATOM 559 O O . GLY D 1 12 ? 10.067 6.411 0.367 1.00 10.53 12 GLY D O 1
ATOM 568 N N . SER D 1 14 ? 10.956 5.382 3.911 1.00 10.50 14 SER D N 1
ATOM 569 C CA . SER D 1 14 ? 10.734 6.082 5.176 1.00 10.07 14 SER D CA 1
ATOM 570 C C . SER D 1 14 ? 12.013 6.495 5.848 1.00 9.99 14 SER D C 1
ATOM 571 O O . SER D 1 14 ? 13.026 5.826 5.790 1.00 11.74 14 SER D O 1
ATOM 574 N N . GLY D 1 15 ? 11.916 7.623 6.576 1.00 9.35 15 GLY D N 1
ATOM 575 C CA . GLY D 1 15 ? 12.996 8.072 7.428 1.00 8.69 15 GLY D CA 1
ATOM 576 C C . GLY D 1 15 ? 13.174 7.152 8.634 1.00 8.59 15 GLY D C 1
ATOM 577 O O . GLY D 1 15 ? 12.389 6.288 8.932 1.00 9.09 15 GLY D O 1
ATOM 578 N N . PRO D 1 16 ? 14.285 7.386 9.325 1.00 9.25 16 PRO D N 1
ATOM 579 C CA . PRO D 1 16 ? 14.575 6.607 10.519 1.00 10.30 16 PRO D CA 1
ATOM 580 C C . PRO D 1 16 ? 13.713 7.032 11.694 1.00 8.75 16 PRO D C 1
ATOM 581 O O . PRO D 1 16 ? 13.124 8.117 11.660 1.00 8.90 16 PRO D O 1
ATOM 585 N N . PRO D 1 17 ? 13.609 6.202 12.741 1.00 10.38 17 PRO D N 1
ATOM 586 C CA . PRO D 1 17 ? 12.917 6.619 13.954 1.00 10.07 17 PRO D CA 1
ATOM 587 C C . PRO D 1 17 ? 13.530 7.891 14.514 1.00 9.79 17 PRO D C 1
ATOM 588 O O . PRO D 1 17 ? 14.714 8.208 14.313 1.00 10.19 17 PRO D O 1
ATOM 592 N N . GLY D 1 18 ? 12.697 8.654 15.221 1.00 9.93 18 GLY D N 1
ATOM 593 C CA . GLY D 1 18 ? 13.125 9.869 15.857 1.00 9.35 18 GLY D CA 1
ATOM 594 C C . GLY D 1 18 ? 14.059 9.607 17.023 1.00 9.40 18 GLY D C 1
ATOM 595 O O . GLY D 1 18 ? 14.338 8.468 17.369 1.00 9.17 18 GLY D O 1
ATOM 596 N N . PRO D 1 19 ? 14.541 10.695 17.651 1.00 9.28 19 PRO D N 1
ATOM 597 C CA . PRO D 1 19 ? 15.435 10.565 18.784 1.00 9.82 19 PRO D CA 1
ATOM 598 C C . PRO D 1 19 ? 14.681 10.046 20.004 1.00 9.35 19 PRO D C 1
ATOM 599 O O . PRO D 1 19 ? 13.432 10.166 20.053 1.00 8.99 19 PRO D O 1
ATOM 603 N N . PRO D 1 20 ? 15.414 9.555 20.972 1.00 9.49 20 PRO D N 1
ATOM 604 C CA . PRO D 1 20 ? 14.734 9.159 22.223 1.00 9.40 20 PRO D CA 1
ATOM 605 C C . PRO D 1 20 ? 14.068 10.316 22.934 1.00 8.35 20 PRO D C 1
ATOM 606 O O . PRO D 1 20 ? 14.461 11.477 22.847 1.00 9.36 20 PRO D O 1
ATOM 610 N N . GLY D 1 21 ? 13.005 9.986 23.683 1.00 8.92 21 GLY D N 1
ATOM 611 C CA . GLY D 1 21 ? 12.356 10.948 24.555 1.00 9.87 21 GLY D CA 1
ATOM 612 C C . GLY D 1 21 ? 13.201 11.325 25.724 1.00 8.89 21 GLY D C 1
ATOM 613 O O . GLY D 1 21 ? 14.279 10.774 25.970 1.00 10.11 21 GLY D O 1
ATOM 614 N N . PRO D 1 22 ? 12.751 12.298 26.525 1.00 10.52 22 PRO D N 1
ATOM 615 C CA . PRO D 1 22 ? 13.482 12.771 27.691 1.00 11.20 22 PRO D CA 1
ATOM 616 C C . PRO D 1 22 ? 13.311 11.831 28.882 1.00 11.02 22 PRO D C 1
ATOM 617 O O . PRO D 1 22 ? 12.403 10.981 28.861 1.00 11.11 22 PRO D O 1
ATOM 621 N N . PRO D 1 23 ? 14.151 11.991 29.902 1.00 11.93 23 PRO D N 1
ATOM 622 C CA . PRO D 1 23 ? 13.955 11.173 31.114 1.00 12.40 23 PRO D CA 1
ATOM 623 C C . PRO D 1 23 ? 12.567 11.409 31.712 1.00 13.10 23 PRO D C 1
ATOM 624 O O . PRO D 1 23 ? 12.052 12.521 31.576 1.00 14.15 23 PRO D O 1
ATOM 628 N N . GLY D 1 24 ? 12.007 10.403 32.365 1.00 11.94 24 GLY D N 1
ATOM 629 C CA . GLY D 1 24 ? 10.812 10.563 33.136 1.00 15.37 24 GLY D CA 1
ATOM 630 C C . GLY D 1 24 ? 10.996 11.473 34.311 1.00 18.82 24 GLY D C 1
ATOM 631 O O . GLY D 1 24 ? 12.112 11.834 34.690 1.00 20.21 24 GLY D O 1
ATOM 632 N N . PRO D 1 25 ? 9.929 11.892 34.955 1.00 23.41 25 PRO D N 1
ATOM 633 C CA . PRO D 1 25 ? 10.093 12.744 36.149 1.00 25.28 25 PRO D CA 1
ATOM 634 C C . PRO D 1 25 ? 10.710 11.972 37.305 1.00 24.16 25 PRO D C 1
ATOM 635 O O . PRO D 1 25 ? 10.667 10.753 37.380 1.00 22.22 25 PRO D O 1
ATOM 639 N N . PRO D 1 26 ? 11.262 12.779 38.204 1.00 27.35 26 PRO D N 1
ATOM 640 C CA . PRO D 1 26 ? 11.859 12.291 39.432 1.00 32.54 26 PRO D CA 1
ATOM 641 C C . PRO D 1 26 ? 10.842 11.816 40.477 1.00 40.54 26 PRO D C 1
ATOM 642 O O . PRO D 1 26 ? 9.654 12.125 40.398 1.00 41.28 26 PRO D O 1
ATOM 646 N N B PRO E 1 1 ? 14.128 7.293 -30.397 0.50 20.16 1 PRO E N 1
ATOM 647 C CA B PRO E 1 1 ? 14.350 6.490 -29.205 0.50 16.99 1 PRO E CA 1
ATOM 648 C C B PRO E 1 1 ? 13.443 6.939 -28.069 0.50 13.89 1 PRO E C 1
ATOM 649 O O B PRO E 1 1 ? 12.910 8.065 -28.062 0.50 14.95 1 PRO E O 1
ATOM 653 N N B PRO E 1 2 ? 13.317 6.082 -27.072 0.50 14.66 2 PRO E N 1
ATOM 654 C CA B PRO E 1 2 ? 12.612 6.495 -25.864 0.50 14.37 2 PRO E CA 1
ATOM 655 C C B PRO E 1 2 ? 13.318 7.693 -25.250 0.50 13.57 2 PRO E C 1
ATOM 656 O O B PRO E 1 2 ? 14.511 7.907 -25.374 0.50 16.63 2 PRO E O 1
ATOM 660 N N A GLY E 1 3 ? 11.497 7.712 -32.905 0.55 24.31 3 GLY E N 1
ATOM 661 N N B GLY E 1 3 ? 12.517 8.473 -24.516 0.45 12.13 3 GLY E N 1
ATOM 662 C CA A GLY E 1 3 ? 12.816 7.962 -32.315 0.55 19.29 3 GLY E CA 1
ATOM 663 C CA B GLY E 1 3 ? 13.074 9.621 -23.839 0.45 12.65 3 GLY E CA 1
ATOM 664 C C A GLY E 1 3 ? 12.986 7.145 -31.046 0.55 17.20 3 GLY E C 1
ATOM 665 C C B GLY E 1 3 ? 13.906 9.220 -22.626 0.45 12.65 3 GLY E C 1
ATOM 666 O O A GLY E 1 3 ? 12.092 6.382 -30.686 0.55 17.57 3 GLY E O 1
ATOM 667 O O B GLY E 1 3 ? 14.066 8.061 -22.285 0.45 13.76 3 GLY E O 1
ATOM 668 N N A PRO E 1 4 ? 14.128 7.293 -30.397 0.50 20.16 4 PRO E N 1
ATOM 669 N N B PRO E 1 4 ? 14.430 10.239 -21.973 0.50 15.09 4 PRO E N 1
ATOM 670 C CA A PRO E 1 4 ? 14.350 6.490 -29.205 0.50 16.99 4 PRO E CA 1
ATOM 671 C CA B PRO E 1 4 ? 15.262 10.063 -20.808 0.50 15.34 4 PRO E CA 1
ATOM 672 C C A PRO E 1 4 ? 13.443 6.939 -28.069 0.50 13.89 4 PRO E C 1
ATOM 673 C C B PRO E 1 4 ? 14.412 9.671 -19.616 0.50 11.89 4 PRO E C 1
ATOM 674 O O A PRO E 1 4 ? 12.910 8.065 -28.062 0.50 14.95 4 PRO E O 1
ATOM 675 O O B PRO E 1 4 ? 13.197 9.820 -19.632 0.50 10.25 4 PRO E O 1
ATOM 682 N N A PRO E 1 5 ? 13.317 6.082 -27.072 0.50 14.66 5 PRO E N 1
ATOM 683 N N B PRO E 1 5 ? 15.073 9.179 -18.597 0.50 12.77 5 PRO E N 1
ATOM 684 C CA A PRO E 1 5 ? 12.612 6.495 -25.864 0.50 14.37 5 PRO E CA 1
ATOM 685 C CA B PRO E 1 5 ? 14.316 8.840 -17.372 0.50 10.66 5 PRO E CA 1
ATOM 686 C C A PRO E 1 5 ? 13.318 7.693 -25.250 0.50 13.57 5 PRO E C 1
ATOM 687 C C B PRO E 1 5 ? 13.659 10.081 -16.790 0.50 9.29 5 PRO E C 1
ATOM 688 O O A PRO E 1 5 ? 14.511 7.907 -25.374 0.50 16.63 5 PRO E O 1
ATOM 689 O O B PRO E 1 5 ? 14.069 11.217 -16.951 0.50 9.26 5 PRO E O 1
ATOM 696 N N A GLY E 1 6 ? 12.517 8.473 -24.516 0.50 12.13 6 GLY E N 1
ATOM 697 N N B GLY E 1 6 ? 12.583 9.862 -16.071 0.50 9.05 6 GLY E N 1
ATOM 698 C CA A GLY E 1 6 ? 13.074 9.621 -23.839 0.50 12.65 6 GLY E CA 1
ATOM 699 C CA B GLY E 1 6 ? 11.932 10.884 -15.276 0.50 7.99 6 GLY E CA 1
ATOM 700 C C A GLY E 1 6 ? 13.906 9.220 -22.626 0.50 12.65 6 GLY E C 1
ATOM 701 C C B GLY E 1 6 ? 12.800 11.291 -14.123 0.50 8.36 6 GLY E C 1
ATOM 702 O O A GLY E 1 6 ? 14.066 8.061 -22.285 0.50 13.76 6 GLY E O 1
ATOM 703 O O B GLY E 1 6 ? 13.832 10.688 -13.845 0.50 8.88 6 GLY E O 1
ATOM 704 N N A PRO E 1 7 ? 14.430 10.239 -21.973 0.50 15.09 7 PRO E N 1
ATOM 705 N N B PRO E 1 7 ? 12.391 12.347 -13.422 0.50 9.44 7 PRO E N 1
ATOM 706 C CA A PRO E 1 7 ? 15.262 10.063 -20.808 0.50 15.34 7 PRO E CA 1
ATOM 707 C CA B PRO E 1 7 ? 13.150 12.796 -12.241 0.50 9.73 7 PRO E CA 1
ATOM 708 C C A PRO E 1 7 ? 14.412 9.671 -19.616 0.50 11.89 7 PRO E C 1
ATOM 709 C C B PRO E 1 7 ? 12.927 11.851 -11.061 0.50 9.04 7 PRO E C 1
ATOM 710 O O A PRO E 1 7 ? 13.197 9.820 -19.632 0.50 10.25 7 PRO E O 1
ATOM 711 O O B PRO E 1 7 ? 11.963 11.081 -11.012 0.50 9.27 7 PRO E O 1
ATOM 718 N N A PRO E 1 8 ? 15.073 9.179 -18.597 0.50 12.77 8 PRO E N 1
ATOM 719 N N B PRO E 1 8 ? 13.796 11.955 -10.057 0.50 9.98 8 PRO E N 1
ATOM 720 C CA A PRO E 1 8 ? 14.316 8.840 -17.372 0.50 10.66 8 PRO E CA 1
ATOM 721 C CA B PRO E 1 8 ? 13.579 11.226 -8.806 0.50 9.33 8 PRO E CA 1
ATOM 722 C C A PRO E 1 8 ? 13.659 10.081 -16.790 0.50 9.29 8 PRO E C 1
ATOM 723 C C B PRO E 1 8 ? 12.246 11.579 -8.192 0.50 8.98 8 PRO E C 1
ATOM 724 O O A PRO E 1 8 ? 14.069 11.217 -16.951 0.50 9.26 8 PRO E O 1
ATOM 725 O O B PRO E 1 8 ? 11.706 12.700 -8.349 0.50 9.65 8 PRO E O 1
ATOM 732 N N A GLY E 1 9 ? 12.583 9.862 -16.071 0.50 9.05 9 GLY E N 1
ATOM 733 N N B GLY E 1 9 ? 11.664 10.606 -7.519 0.50 9.00 9 GLY E N 1
ATOM 734 C CA A GLY E 1 9 ? 11.932 10.884 -15.276 0.50 7.99 9 GLY E CA 1
ATOM 735 C CA B GLY E 1 9 ? 10.421 10.764 -6.829 0.50 9.76 9 GLY E CA 1
ATOM 736 C C A GLY E 1 9 ? 12.800 11.291 -14.123 0.50 8.36 9 GLY E C 1
ATOM 737 C C B GLY E 1 9 ? 10.464 11.673 -5.639 0.50 9.21 9 GLY E C 1
ATOM 738 O O A GLY E 1 9 ? 13.832 10.688 -13.845 0.50 8.88 9 GLY E O 1
ATOM 739 O O B GLY E 1 9 ? 11.491 12.234 -5.255 0.50 9.87 9 GLY E O 1
ATOM 740 N N A PRO E 1 10 ? 12.391 12.347 -13.422 0.50 9.44 10 PRO E N 1
ATOM 741 N N B PRO E 1 10 ? 9.293 11.793 -5.022 0.45 8.85 10 PRO E N 1
ATOM 742 C CA A PRO E 1 10 ? 13.150 12.796 -12.241 0.50 9.73 10 PRO E CA 1
ATOM 743 C CA B PRO E 1 10 ? 9.314 12.699 -3.865 0.45 9.82 10 PRO E CA 1
ATOM 744 C C A PRO E 1 10 ? 12.927 11.851 -11.061 0.50 9.04 10 PRO E C 1
ATOM 745 C C B PRO E 1 10 ? 9.936 11.999 -2.670 0.45 8.32 10 PRO E C 1
ATOM 746 O O A PRO E 1 10 ? 11.963 11.081 -11.012 0.50 9.27 10 PRO E O 1
ATOM 747 O O B PRO E 1 10 ? 10.167 10.790 -2.676 0.45 8.82 10 PRO E O 1
ATOM 754 N N A PRO E 1 11 ? 13.796 11.955 -10.057 0.50 9.98 11 PRO E N 1
ATOM 755 N N B PRO E 1 11 ? 10.222 12.748 -1.616 0.45 8.60 11 PRO E N 1
ATOM 756 C CA A PRO E 1 11 ? 13.579 11.226 -8.806 0.50 9.33 11 PRO E CA 1
ATOM 757 C CA B PRO E 1 11 ? 10.780 12.202 -0.386 0.45 9.15 11 PRO E CA 1
ATOM 758 C C A PRO E 1 11 ? 12.246 11.579 -8.192 0.50 8.98 11 PRO E C 1
ATOM 759 C C B PRO E 1 11 ? 9.813 11.187 0.227 0.45 7.27 11 PRO E C 1
ATOM 760 O O A PRO E 1 11 ? 11.706 12.700 -8.349 0.50 9.65 11 PRO E O 1
ATOM 761 O O B PRO E 1 11 ? 8.604 11.329 0.101 0.45 9.62 11 PRO E O 1
ATOM 768 N N A GLY E 1 12 ? 11.664 10.606 -7.519 0.50 9.00 12 GLY E N 1
ATOM 769 N N B GLY E 1 12 ? 10.396 10.197 0.874 0.45 7.91 12 GLY E N 1
ATOM 770 C CA A GLY E 1 12 ? 10.421 10.764 -6.829 0.50 9.76 12 GLY E CA 1
ATOM 771 C CA B GLY E 1 12 ? 9.597 9.208 1.577 0.45 9.20 12 GLY E CA 1
ATOM 772 C C A GLY E 1 12 ? 10.464 11.673 -5.639 0.50 9.21 12 GLY E C 1
ATOM 773 C C B GLY E 1 12 ? 8.983 9.795 2.832 0.45 8.89 12 GLY E C 1
ATOM 774 O O A GLY E 1 12 ? 11.491 12.234 -5.255 0.50 9.87 12 GLY E O 1
ATOM 775 O O B GLY E 1 12 ? 9.223 10.947 3.216 0.45 9.92 12 GLY E O 1
ATOM 792 N N A SER E 1 14 ? 10.297 12.828 -1.656 0.55 8.60 14 SER E N 1
ATOM 793 N N B SER E 1 14 ? 8.146 10.500 6.785 0.45 9.68 14 SER E N 1
ATOM 794 C CA A SER E 1 14 ? 10.821 12.321 -0.393 0.55 9.15 14 SER E CA 1
ATOM 795 C CA B SER E 1 14 ? 8.949 10.632 8.004 0.45 9.85 14 SER E CA 1
ATOM 796 C C A SER E 1 14 ? 9.845 11.334 0.231 0.55 7.27 14 SER E C 1
ATOM 797 C C B SER E 1 14 ? 8.963 9.295 8.732 0.45 9.04 14 SER E C 1
ATOM 798 O O A SER E 1 14 ? 8.631 11.445 0.126 0.55 9.62 14 SER E O 1
ATOM 799 O O B SER E 1 14 ? 8.061 8.482 8.647 0.45 9.64 14 SER E O 1
ATOM 804 N N A GLY E 1 15 ? 10.410 10.322 0.867 0.55 7.91 15 GLY E N 1
ATOM 805 N N B GLY E 1 15 ? 10.051 9.070 9.461 0.45 9.52 15 GLY E N 1
ATOM 806 C CA A GLY E 1 15 ? 9.609 9.326 1.565 0.55 9.20 15 GLY E CA 1
ATOM 807 C CA B GLY E 1 15 ? 10.104 7.898 10.307 0.45 8.48 15 GLY E CA 1
ATOM 808 C C A GLY E 1 15 ? 8.995 9.896 2.827 0.55 8.89 15 GLY E C 1
ATOM 809 C C B GLY E 1 15 ? 9.125 7.981 11.464 0.45 9.11 15 GLY E C 1
ATOM 810 O O A GLY E 1 15 ? 9.276 11.029 3.250 0.55 9.92 15 GLY E O 1
ATOM 811 O O B GLY E 1 15 ? 8.532 9.003 11.747 0.45 8.73 15 GLY E O 1
ATOM 812 N N A PRO E 1 16 ? 8.119 9.112 3.452 0.55 9.08 16 PRO E N 1
ATOM 813 N N B PRO E 1 16 ? 8.972 6.898 12.203 0.45 9.12 16 PRO E N 1
ATOM 814 C CA A PRO E 1 16 ? 7.476 9.534 4.708 0.55 11.35 16 PRO E CA 1
ATOM 815 C CA B PRO E 1 16 ? 8.064 6.891 13.357 0.45 9.33 16 PRO E CA 1
ATOM 816 C C A PRO E 1 16 ? 8.466 9.732 5.847 0.55 9.00 16 PRO E C 1
ATOM 817 C C B PRO E 1 16 ? 8.739 7.535 14.568 0.45 9.46 16 PRO E C 1
ATOM 818 O O A PRO E 1 16 ? 9.519 9.109 5.892 0.55 8.37 16 PRO E O 1
ATOM 819 O O B PRO E 1 16 ? 9.914 7.876 14.538 0.45 8.88 16 PRO E O 1
ATOM 826 N N A PRO E 1 17 ? 8.142 10.586 6.808 0.55 9.68 17 PRO E N 1
ATOM 827 N N B PRO E 1 17 ? 7.993 7.728 15.639 0.45 9.62 17 PRO E N 1
ATOM 828 C CA A PRO E 1 17 ? 8.940 10.681 8.039 0.55 9.85 17 PRO E CA 1
ATOM 829 C CA B PRO E 1 17 ? 8.571 8.320 16.839 0.45 8.74 17 PRO E CA 1
ATOM 830 C C A PRO E 1 17 ? 8.979 9.325 8.742 0.55 9.04 17 PRO E C 1
ATOM 831 C C B PRO E 1 17 ? 9.725 7.491 17.415 0.45 8.34 17 PRO E C 1
ATOM 832 O O A PRO E 1 17 ? 8.054 8.534 8.639 0.55 9.64 17 PRO E O 1
ATOM 833 O O B PRO E 1 17 ? 9.758 6.277 17.281 0.45 9.62 17 PRO E O 1
ATOM 840 N N A GLY E 1 18 ? 10.051 9.070 9.461 0.50 9.52 18 GLY E N 1
ATOM 841 N N B GLY E 1 18 ? 10.660 8.205 18.040 0.50 8.60 18 GLY E N 1
ATOM 842 C CA A GLY E 1 18 ? 10.104 7.898 10.307 0.50 8.48 18 GLY E CA 1
ATOM 843 C CA B GLY E 1 18 ? 11.767 7.532 18.719 0.50 9.11 18 GLY E CA 1
ATOM 844 C C A GLY E 1 18 ? 9.125 7.981 11.464 0.50 9.11 18 GLY E C 1
ATOM 845 C C B GLY E 1 18 ? 11.266 6.758 19.923 0.50 7.75 18 GLY E C 1
ATOM 846 O O A GLY E 1 18 ? 8.532 9.003 11.747 0.50 8.73 18 GLY E O 1
ATOM 847 O O B GLY E 1 18 ? 10.081 6.811 20.307 0.50 9.33 18 GLY E O 1
ATOM 848 N N A PRO E 1 19 ? 8.972 6.898 12.203 0.50 9.12 19 PRO E N 1
ATOM 849 N N B PRO E 1 19 ? 12.202 6.068 20.537 0.50 9.47 19 PRO E N 1
ATOM 850 C CA A PRO E 1 19 ? 8.064 6.891 13.357 0.50 9.33 19 PRO E CA 1
ATOM 851 C CA B PRO E 1 19 ? 11.832 5.277 21.722 0.50 10.16 19 PRO E CA 1
ATOM 852 C C A PRO E 1 19 ? 8.739 7.535 14.568 0.50 9.46 19 PRO E C 1
ATOM 853 C C B PRO E 1 19 ? 11.657 6.149 22.944 0.50 9.71 19 PRO E C 1
ATOM 854 O O A PRO E 1 19 ? 9.914 7.876 14.538 0.50 8.88 19 PRO E O 1
ATOM 855 O O B PRO E 1 19 ? 12.057 7.314 22.965 0.50 9.12 19 PRO E O 1
ATOM 862 N N A PRO E 1 20 ? 7.993 7.728 15.639 0.50 9.62 20 PRO E N 1
ATOM 863 N N B PRO E 1 20 ? 11.006 5.621 23.979 0.50 10.23 20 PRO E N 1
ATOM 864 C CA A PRO E 1 20 ? 8.571 8.320 16.839 0.50 8.74 20 PRO E CA 1
ATOM 865 C CA B PRO E 1 20 ? 10.817 6.399 25.213 0.50 10.28 20 PRO E CA 1
ATOM 866 C C A PRO E 1 20 ? 9.725 7.491 17.415 0.50 8.34 20 PRO E C 1
ATOM 867 C C B PRO E 1 20 ? 12.153 6.751 25.830 0.50 8.61 20 PRO E C 1
ATOM 868 O O A PRO E 1 20 ? 9.758 6.277 17.281 0.50 9.62 20 PRO E O 1
ATOM 869 O O B PRO E 1 20 ? 13.133 6.038 25.641 0.50 10.41 20 PRO E O 1
ATOM 876 N N A GLY E 1 21 ? 10.660 8.205 18.040 0.50 8.60 21 GLY E N 1
ATOM 877 N N B GLY E 1 21 ? 12.191 7.848 26.583 0.50 9.41 21 GLY E N 1
ATOM 878 C CA A GLY E 1 21 ? 11.767 7.532 18.719 0.50 9.11 21 GLY E CA 1
ATOM 879 C CA B GLY E 1 21 ? 13.392 8.220 27.319 0.50 9.10 21 GLY E CA 1
ATOM 880 C C A GLY E 1 21 ? 11.266 6.758 19.923 0.50 7.75 21 GLY E C 1
ATOM 881 C C B GLY E 1 21 ? 13.597 7.273 28.503 0.50 12.46 21 GLY E C 1
ATOM 882 O O A GLY E 1 21 ? 10.081 6.811 20.307 0.50 9.33 21 GLY E O 1
ATOM 883 O O B GLY E 1 21 ? 12.804 6.361 28.796 0.50 11.61 21 GLY E O 1
ATOM 884 N N A PRO E 1 22 ? 12.202 6.068 20.537 0.50 9.47 22 PRO E N 1
ATOM 885 N N B PRO E 1 22 ? 14.715 7.495 29.203 0.50 12.71 22 PRO E N 1
ATOM 886 C CA A PRO E 1 22 ? 11.832 5.277 21.722 0.50 10.16 22 PRO E CA 1
ATOM 887 C CA B PRO E 1 22 ? 15.053 6.690 30.376 0.50 16.27 22 PRO E CA 1
ATOM 888 C C A PRO E 1 22 ? 11.657 6.149 22.944 0.50 9.71 22 PRO E C 1
ATOM 889 C C B PRO E 1 22 ? 14.087 6.998 31.514 0.50 15.87 22 PRO E C 1
ATOM 890 O O A PRO E 1 22 ? 12.057 7.314 22.965 0.50 9.12 22 PRO E O 1
ATOM 891 O O B PRO E 1 22 ? 13.441 8.037 31.581 0.50 14.07 22 PRO E O 1
ATOM 898 N N A PRO E 1 23 ? 11.006 5.621 23.979 0.50 10.23 23 PRO E N 1
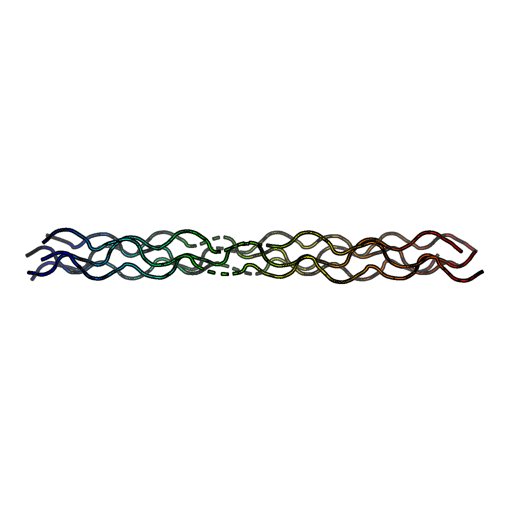ATOM 899 N N B PRO E 1 23 ? 13.974 6.089 32.474 0.50 18.82 23 PRO E N 1
ATOM 900 C CA A PRO E 1 23 ? 10.817 6.399 25.213 0.50 10.28 23 PRO E CA 1
ATOM 901 C CA B PRO E 1 23 ? 13.185 6.418 33.647 0.50 20.44 23 PRO E CA 1
ATOM 902 C C A PRO E 1 23 ? 12.153 6.751 25.830 0.50 8.61 23 PRO E C 1
ATOM 903 C C B PRO E 1 23 ? 13.814 7.594 34.427 0.50 21.37 23 PRO E C 1
ATOM 904 O O A PRO E 1 23 ? 13.133 6.038 25.641 0.50 10.41 23 PRO E O 1
ATOM 905 O O B PRO E 1 23 ? 15.026 7.866 34.281 0.50 21.86 23 PRO E O 1
ATOM 912 N N A GLY E 1 24 ? 12.191 7.848 26.583 0.50 9.41 24 GLY E N 1
ATOM 913 N N B GLY E 1 24 ? 12.963 8.223 35.225 0.50 20.96 24 GLY E N 1
ATOM 914 C CA A GLY E 1 24 ? 13.392 8.220 27.319 0.50 9.10 24 GLY E CA 1
ATOM 915 C CA B GLY E 1 24 ? 13.322 9.308 36.084 0.50 23.35 24 GLY E CA 1
ATOM 916 C C A GLY E 1 24 ? 13.597 7.273 28.503 0.50 12.46 24 GLY E C 1
ATOM 917 C C B GLY E 1 24 ? 14.343 8.820 37.112 0.50 25.89 24 GLY E C 1
ATOM 918 O O A GLY E 1 24 ? 12.804 6.361 28.796 0.50 11.61 24 GLY E O 1
ATOM 919 O O B GLY E 1 24 ? 14.558 7.634 37.317 0.50 35.36 24 GLY E O 1
ATOM 920 N N A PRO E 1 25 ? 14.715 7.495 29.203 0.50 12.71 25 PRO E N 1
ATOM 921 N N B PRO E 1 25 ? 14.980 9.792 37.747 0.45 22.41 25 PRO E N 1
ATOM 922 C CA A PRO E 1 25 ? 15.053 6.690 30.376 0.50 16.27 25 PRO E CA 1
ATOM 923 C CA B PRO E 1 25 ? 15.940 9.546 38.813 0.45 22.69 25 PRO E CA 1
ATOM 924 C C A PRO E 1 25 ? 14.087 6.998 31.514 0.50 15.87 25 PRO E C 1
ATOM 925 C C B PRO E 1 25 ? 15.280 9.020 40.089 0.45 21.66 25 PRO E C 1
ATOM 926 O O A PRO E 1 25 ? 13.441 8.037 31.581 0.50 14.07 25 PRO E O 1
ATOM 927 O O B PRO E 1 25 ? 14.090 9.203 40.331 0.45 21.71 25 PRO E O 1
ATOM 934 N N A PRO E 1 26 ? 13.974 6.089 32.474 0.50 18.82 26 PRO E N 1
ATOM 935 C CA A PRO E 1 26 ? 13.185 6.418 33.647 0.50 20.44 26 PRO E CA 1
ATOM 936 C C A PRO E 1 26 ? 13.814 7.594 34.427 0.50 21.37 26 PRO E C 1
ATOM 937 O O A PRO E 1 26 ? 15.026 7.866 34.281 0.50 21.86 26 PRO E O 1
ATOM 941 N N A GLY E 1 27 ? 12.963 8.223 35.225 0.50 20.96 27 GLY E N 1
ATOM 942 C CA A GLY E 1 27 ? 13.322 9.308 36.084 0.50 23.35 27 GLY E CA 1
ATOM 943 C C A GLY E 1 27 ? 14.343 8.820 37.112 0.50 25.89 27 GLY E C 1
ATOM 944 O O A GLY E 1 27 ? 14.558 7.634 37.317 0.50 35.36 27 GLY E O 1
ATOM 945 N N . PRO F 1 1 ? 6.605 10.206 -34.774 1.00 49.00 1 PRO F N 1
ATOM 946 C CA . PRO F 1 1 ? 8.059 10.261 -34.945 1.00 43.73 1 PRO F CA 1
ATOM 947 C C . PRO F 1 1 ? 8.761 10.379 -33.613 1.00 35.91 1 PRO F C 1
ATOM 948 O O . PRO F 1 1 ? 9.737 9.631 -33.490 1.00 41.83 1 PRO F O 1
ATOM 952 N N . PRO F 1 2 ? 8.355 11.195 -32.671 1.00 29.81 2 PRO F N 1
ATOM 953 C CA . PRO F 1 2 ? 9.018 11.081 -31.358 1.00 26.88 2 PRO F CA 1
ATOM 954 C C . PRO F 1 2 ? 8.946 9.681 -30.773 1.00 20.57 2 PRO F C 1
ATOM 955 O O . PRO F 1 2 ? 7.965 8.936 -30.974 1.00 19.32 2 PRO F O 1
ATOM 959 N N . GLY F 1 3 ? 9.940 9.272 -29.984 1.00 17.20 3 GLY F N 1
ATOM 960 C CA . GLY F 1 3 ? 9.875 8.022 -29.268 1.00 14.53 3 GLY F CA 1
ATOM 961 C C . GLY F 1 3 ? 8.876 8.054 -28.143 1.00 13.26 3 GLY F C 1
ATOM 962 O O . GLY F 1 3 ? 8.308 9.111 -27.836 1.00 13.86 3 GLY F O 1
ATOM 963 N N . PRO F 1 4 ? 8.660 6.939 -27.466 1.00 11.42 4 PRO F N 1
ATOM 964 C CA . PRO F 1 4 ? 7.777 6.933 -26.301 1.00 10.92 4 PRO F CA 1
ATOM 965 C C . PRO F 1 4 ? 8.495 7.538 -25.112 1.00 9.56 4 PRO F C 1
ATOM 966 O O . PRO F 1 4 ? 9.704 7.819 -25.134 1.00 10.18 4 PRO F O 1
ATOM 970 N N . PRO F 1 5 ? 7.747 7.795 -24.048 1.00 10.61 5 PRO F N 1
ATOM 971 C CA . PRO F 1 5 ? 8.352 8.369 -22.861 1.00 11.13 5 PRO F CA 1
ATOM 972 C C . PRO F 1 5 ? 9.432 7.456 -22.293 1.00 10.60 5 PRO F C 1
ATOM 973 O O . PRO F 1 5 ? 9.388 6.223 -22.480 1.00 11.67 5 PRO F O 1
ATOM 977 N N . GLY F 1 6 ? 10.402 8.071 -21.644 1.00 10.11 6 GLY F N 1
ATOM 978 C CA . GLY F 1 6 ? 11.415 7.358 -20.948 1.00 10.29 6 GLY F CA 1
ATOM 979 C C . GLY F 1 6 ? 10.878 6.587 -19.757 1.00 9.56 6 GLY F C 1
ATOM 980 O O . GLY F 1 6 ? 9.701 6.673 -19.445 1.00 9.94 6 GLY F O 1
ATOM 981 N N . PRO F 1 7 ? 11.785 5.846 -19.127 1.00 10.70 7 PRO F N 1
ATOM 982 C CA . PRO F 1 7 ? 11.356 5.074 -17.961 1.00 11.39 7 PRO F CA 1
ATOM 983 C C . PRO F 1 7 ? 11.104 5.994 -16.785 1.00 9.84 7 PRO F C 1
ATOM 984 O O . PRO F 1 7 ? 11.557 7.150 -16.764 1.00 10.06 7 PRO F O 1
ATOM 988 N N . PRO F 1 8 ? 10.427 5.500 -15.743 1.00 11.25 8 PRO F N 1
ATOM 989 C CA . PRO F 1 8 ? 10.251 6.290 -14.537 1.00 9.68 8 PRO F CA 1
ATOM 990 C C . PRO F 1 8 ? 11.618 6.633 -13.952 1.00 8.37 8 PRO F C 1
ATOM 991 O O . PRO F 1 8 ? 12.636 5.9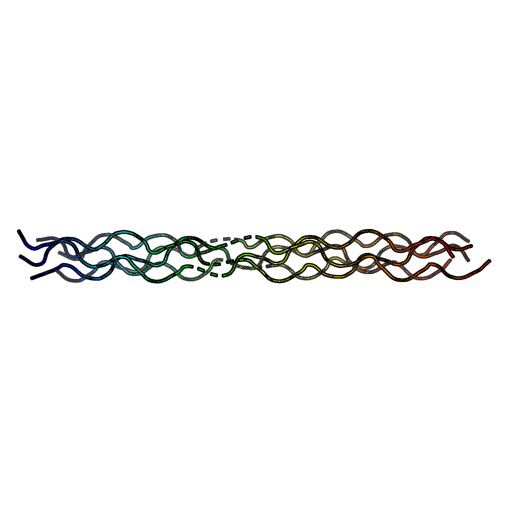31 -14.046 1.00 9.37 8 PRO F O 1
ATOM 995 N N . GLY F 1 9 ? 11.643 7.796 -13.267 1.00 8.04 9 GLY F N 1
ATOM 996 C CA . GLY F 1 9 ? 12.777 8.162 -12.471 1.00 8.65 9 GLY F CA 1
ATOM 997 C C . GLY F 1 9 ? 13.045 7.244 -11.291 1.00 8.97 9 GLY F C 1
ATOM 998 O O . GLY F 1 9 ? 12.270 6.350 -10.987 1.00 8.91 9 GLY F O 1
ATOM 999 N N . PRO F 1 10 ? 14.177 7.469 -10.627 1.00 9.13 10 PRO F N 1
ATOM 1000 C CA . PRO F 1 10 ? 14.484 6.639 -9.449 1.00 10.86 10 PRO F CA 1
ATOM 1001 C C . PRO F 1 10 ? 13.584 7.026 -8.289 1.00 9.65 10 PRO F C 1
ATOM 1002 O O . PRO F 1 10 ? 12.965 8.093 -8.263 1.00 9.08 10 PRO F O 1
ATOM 1006 N N . PRO F 1 11 ? 13.534 6.174 -7.264 1.00 10.63 11 PRO F N 1
ATOM 1007 C CA . PRO F 1 11 ? 12.844 6.577 -6.031 1.00 12.09 11 PRO F CA 1
ATOM 1008 C C . PRO F 1 11 ? 13.463 7.860 -5.487 1.00 10.81 11 PRO F C 1
ATOM 1009 O O . PRO F 1 11 ? 14.648 8.133 -5.651 1.00 12.44 11 PRO F O 1
ATOM 1013 N N . GLY F 1 12 ? 12.647 8.608 -4.781 1.00 9.83 12 GLY F N 1
ATOM 1014 C CA . GLY F 1 12 ? 13.074 9.828 -4.106 1.00 9.55 12 GLY F CA 1
ATOM 1015 C C . GLY F 1 12 ? 13.973 9.579 -2.910 1.00 9.78 12 GLY F C 1
ATOM 1016 O O . GLY F 1 12 ? 14.235 8.447 -2.537 1.00 10.42 12 GLY F O 1
ATOM 1025 N N . SER F 1 14 ? 15.110 9.453 1.040 1.00 10.99 14 SER F N 1
ATOM 1026 C CA . SER F 1 14 ? 14.441 9.035 2.270 1.00 11.47 14 SER F CA 1
ATOM 1027 C C . SER F 1 14 ? 13.776 10.207 2.959 1.00 10.12 14 SER F C 1
ATOM 1028 O O . SER F 1 14 ? 14.211 11.367 2.857 1.00 11.16 14 SER F O 1
ATOM 1031 N N . GLY F 1 15 ? 12.711 9.910 3.695 1.00 9.23 15 GLY F N 1
ATOM 1032 C CA . GLY F 1 15 ? 12.084 10.884 4.538 1.00 9.57 15 GLY F CA 1
ATOM 1033 C C . GLY F 1 15 ? 12.998 11.243 5.714 1.00 8.91 15 GLY F C 1
ATOM 1034 O O . GLY F 1 15 ? 14.023 10.620 5.978 1.00 9.92 15 GLY F O 1
ATOM 1035 N N . PRO F 1 16 ? 12.591 12.261 6.441 1.00 10.39 16 PRO F N 1
ATOM 1036 C CA . PRO F 1 16 ? 13.321 12.718 7.606 1.00 10.15 16 PRO F CA 1
ATOM 1037 C C . PRO F 1 16 ? 13.090 11.829 8.826 1.00 8.42 16 PRO F C 1
ATOM 1038 O O . PRO F 1 16 ? 12.128 11.028 8.871 1.00 9.75 16 PRO F O 1
ATOM 1042 N N . PRO F 1 17 ? 13.932 11.996 9.829 1.00 9.39 17 PRO F N 1
ATOM 1043 C CA . PRO F 1 17 ? 13.692 11.272 11.081 1.00 9.27 17 PRO F CA 1
ATOM 1044 C C . PRO F 1 17 ? 12.337 11.674 11.650 1.00 8.53 17 PRO F C 1
ATOM 1045 O O . PRO F 1 17 ? 11.822 12.773 11.497 1.00 9.69 17 PRO F O 1
ATOM 1049 N N . GLY F 1 18 ? 11.805 10.698 12.373 1.00 8.93 18 GLY F N 1
ATOM 1050 C CA . GLY F 1 18 ? 10.549 10.910 13.062 1.00 9.67 18 GLY F CA 1
ATOM 1051 C C . GLY F 1 18 ? 10.688 11.824 14.272 1.00 9.62 18 GLY F C 1
ATOM 1052 O O . GLY F 1 18 ? 11.775 12.336 14.591 1.00 9.89 18 GLY F O 1
ATOM 1053 N N . PRO F 1 19 ? 9.575 12.060 14.950 1.00 9.77 19 PRO F N 1
ATOM 1054 C CA . PRO F 1 19 ? 9.556 12.905 16.137 1.00 11.02 19 PRO F CA 1
ATOM 1055 C C . PRO F 1 19 ? 10.193 12.219 17.323 1.00 10.16 19 PRO F C 1
ATOM 1056 O O . PRO F 1 19 ? 10.396 11.001 17.340 1.00 9.07 19 PRO F O 1
ATOM 1060 N N . PRO F 1 20 ? 10.520 12.998 18.345 1.00 9.99 20 P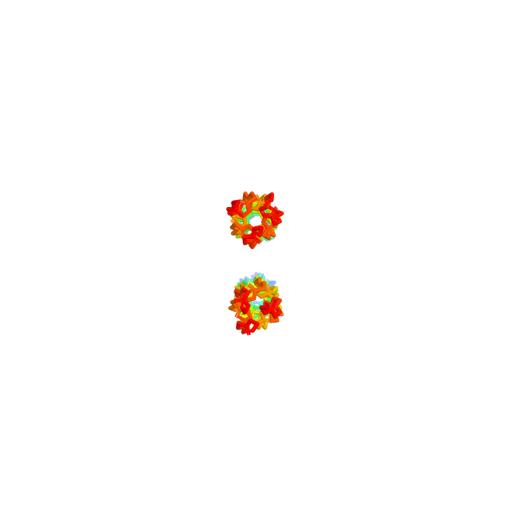RO F N 1
ATOM 1061 C CA . PRO F 1 20 ? 11.067 12.396 19.571 1.00 10.21 20 PRO F CA 1
ATOM 1062 C C . PRO F 1 20 ? 10.093 11.421 20.237 1.00 8.71 20 PRO F C 1
ATOM 1063 O O . PRO F 1 20 ? 8.864 11.557 20.109 1.00 10.97 20 PRO F O 1
ATOM 1067 N N . GLY F 1 21 ? 10.642 10.427 20.883 1.00 9.02 21 GLY F N 1
ATOM 1068 C CA . GLY F 1 21 ? 9.835 9.541 21.710 1.00 8.67 21 GLY F CA 1
ATOM 1069 C C . GLY F 1 21 ? 9.240 10.268 22.889 1.00 9.08 21 GLY F C 1
ATOM 1070 O O . GLY F 1 21 ? 9.557 11.417 23.210 1.00 10.16 21 GLY F O 1
ATOM 1071 N N . PRO F 1 22 ? 8.352 9.535 23.601 1.00 9.51 22 PRO F N 1
ATOM 1072 C CA . PRO F 1 22 ? 7.754 10.038 24.815 1.00 10.69 22 PRO F CA 1
ATOM 1073 C C . PRO F 1 22 ? 8.736 10.025 25.977 1.00 9.65 22 PRO F C 1
ATOM 1074 O O . PRO F 1 22 ? 9.757 9.375 25.932 1.00 9.73 22 PRO F O 1
ATOM 1078 N N . PRO F 1 23 ? 8.366 10.740 27.050 1.00 12.15 23 PRO F N 1
ATOM 1079 C CA . PRO F 1 23 ? 9.215 10.707 28.227 1.00 11.99 23 PRO F CA 1
ATOM 1080 C C . PRO F 1 23 ? 9.264 9.293 28.779 1.00 11.38 23 PRO F C 1
ATOM 1081 O O . PRO F 1 23 ? 8.350 8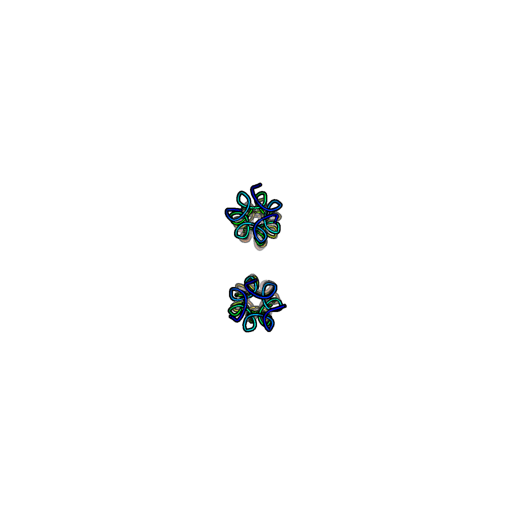.487 28.626 1.00 13.81 23 PRO F O 1
ATOM 1085 N N . GLY F 1 24 ? 10.358 8.959 29.465 1.00 11.60 24 GLY F N 1
ATOM 1086 C CA . GLY F 1 24 ? 10.361 7.677 30.178 1.00 13.46 24 GLY F CA 1
ATOM 1087 C C . GLY F 1 24 ? 9.444 7.699 31.365 1.00 15.95 24 GLY F C 1
ATOM 1088 O O . GLY F 1 24 ? 8.814 8.667 31.735 1.00 16.68 24 GLY F O 1
ATOM 1089 N N . PRO F 1 25 ? 9.339 6.557 32.049 1.00 22.70 25 PRO F N 1
ATOM 1090 C CA . PRO F 1 25 ? 8.438 6.435 33.191 1.00 25.10 25 PRO F CA 1
ATOM 1091 C C . PRO F 1 25 ? 8.985 7.222 34.385 1.00 20.71 25 PRO F C 1
ATOM 1092 O O . PRO F 1 25 ? 10.168 7.563 34.408 1.00 19.39 25 PRO F O 1
ATOM 1096 N N . PRO F 1 26 ? 8.150 7.587 35.367 1.00 25.86 26 PRO F N 1
ATOM 1097 C CA . PRO F 1 26 ? 8.720 8.251 36.531 1.00 30.42 26 PRO F CA 1
ATOM 1098 C C . PRO F 1 26 ? 9.710 7.316 37.220 1.00 35.07 26 PRO F C 1
ATOM 1099 O O . PRO F 1 26 ? 9.718 6.085 37.150 1.00 41.69 26 PRO F O 1
ATOM 1103 N N . GLY F 1 27 ? 10.585 8.029 37.927 1.00 34.76 27 GLY F N 1
ATOM 1104 C CA . GLY F 1 27 ? 11.423 7.308 38.870 1.00 40.05 27 GLY F CA 1
ATOM 1105 C C . GLY F 1 27 ? 10.517 6.826 40.014 1.00 45.57 27 GLY F C 1
ATOM 1106 O O . GLY F 1 27 ? 10.257 7.591 40.946 1.00 63.27 27 GLY F O 1
#

Secondary structure (DSSP, 8-state):
---PPPPP-----PPPPPPPPPPPP-/--------------PPPPP-PPPPP-/-PPPPPP-----PPP-PPPPP----/-------------PPP-PPPPPPP-/------PPPPP--PPPPPP-------/------PPPPP--PPP-PPPPP----

B-factor: mean 17.14, std 9.2, range [7.27, 63.27]

Solvent-accessible surface area: 8702 Å² total

Foldseek 3Di:
DDDDDDDDDDDDDDDDDDDDDDDDDD/DDDDDDDDDDDDDDDDDDDDDDDDDD/DDDDDDDDDDDDDDDDDDDDDDDDD/DDDDDDDDDDDDDDDDDDDDDDDDD/DDDDDDDDDDDDDDDDDDDDDDDCDD/DDDDDDDDDDDDDDDDDDDDDDDDDD